Protein AF-J9EJQ5-F1 (afdb_monomer_lite)

pLDDT: mean 77.09, std 16.62, range [38.19, 93.69]

Structure (mmCIF, N/CA/C/O backbone):
data_AF-J9EJQ5-F1
#
_entry.id   AF-J9EJQ5-F1
#
loop_
_atom_site.group_PDB
_atom_site.id
_atom_site.type_symbol
_atom_site.label_atom_id
_atom_site.label_alt_id
_atom_site.label_comp_id
_atom_site.label_asym_id
_atom_site.label_entity_id
_atom_site.label_seq_id
_atom_site.pdbx_PDB_ins_code
_atom_site.Cartn_x
_atom_site.Cartn_y
_atom_site.Cartn_z
_atom_site.occupancy
_atom_site.B_iso_or_equiv
_atom_site.auth_seq_id
_atom_site.auth_comp_id
_atom_site.auth_asym_id
_atom_site.auth_atom_id
_atom_site.pdbx_PDB_model_num
ATOM 1 N N . MET A 1 1 ? -28.801 -10.388 10.983 1.00 45.12 1 MET A N 1
ATOM 2 C CA . MET A 1 1 ? -28.459 -9.586 9.785 1.00 45.12 1 MET A CA 1
ATOM 3 C C . MET A 1 1 ? -27.022 -9.034 9.767 1.00 45.12 1 MET A C 1
ATOM 5 O O . MET A 1 1 ? -26.582 -8.619 8.710 1.00 45.12 1 MET A O 1
ATOM 9 N N . ALA A 1 2 ? -26.231 -9.093 10.852 1.00 46.66 2 ALA A N 1
ATOM 10 C CA . ALA A 1 2 ? -24.851 -8.562 10.865 1.00 46.66 2 ALA A CA 1
ATOM 11 C C . ALA A 1 2 ? -23.784 -9.407 10.120 1.00 46.66 2 ALA A C 1
ATOM 13 O O . ALA A 1 2 ? -22.714 -8.906 9.785 1.00 46.66 2 ALA A O 1
ATOM 14 N N . LYS A 1 3 ? -24.041 -10.700 9.862 1.00 38.19 3 LYS A N 1
ATOM 15 C CA . LYS A 1 3 ? -23.056 -11.589 9.209 1.00 38.19 3 LYS A CA 1
ATOM 16 C C . LYS A 1 3 ? -22.905 -11.329 7.704 1.00 38.19 3 LYS A C 1
ATOM 18 O O . LYS A 1 3 ? -21.804 -11.460 7.178 1.00 38.19 3 LYS A O 1
ATOM 23 N N . GLU A 1 4 ? -23.972 -10.923 7.017 1.00 45.53 4 GLU A N 1
ATOM 24 C CA . GLU A 1 4 ? -23.924 -10.650 5.573 1.00 45.53 4 GLU A CA 1
ATOM 25 C C . GLU A 1 4 ? -23.208 -9.340 5.228 1.00 45.53 4 GLU A C 1
ATOM 27 O O . GLU A 1 4 ? -22.547 -9.256 4.194 1.00 45.53 4 GLU A O 1
ATOM 32 N N . SER A 1 5 ? -23.304 -8.324 6.087 1.00 47.81 5 SER A N 1
ATOM 33 C CA . SER A 1 5 ? -22.658 -7.023 5.888 1.00 47.81 5 SER A CA 1
ATOM 34 C C . SER A 1 5 ? -21.142 -7.088 6.098 1.00 47.81 5 SER A C 1
ATOM 36 O O . SER A 1 5 ? -20.393 -6.508 5.312 1.00 47.81 5 SER A O 1
ATOM 38 N N . LEU A 1 6 ? -20.668 -7.870 7.075 1.00 48.72 6 LEU A N 1
ATOM 39 C CA . LEU A 1 6 ? -19.236 -8.161 7.247 1.00 48.72 6 LEU A CA 1
ATOM 40 C C . LEU A 1 6 ? -18.658 -8.962 6.068 1.00 48.72 6 LEU A C 1
ATOM 42 O O . LEU A 1 6 ? -17.535 -8.701 5.639 1.00 48.72 6 LEU A O 1
ATOM 46 N N . SER A 1 7 ? -19.428 -9.913 5.527 1.00 47.84 7 SER A N 1
ATOM 47 C CA . SER A 1 7 ? -19.021 -10.703 4.360 1.00 47.84 7 SER A CA 1
ATOM 48 C C . SER A 1 7 ? -18.931 -9.840 3.096 1.00 47.84 7 SER A C 1
ATOM 50 O O . SER A 1 7 ? -17.915 -9.886 2.407 1.00 47.84 7 SER A O 1
ATOM 52 N N . ARG A 1 8 ? -19.914 -8.961 2.850 1.00 50.66 8 ARG A N 1
ATOM 53 C CA . ARG A 1 8 ? -19.879 -8.002 1.731 1.00 50.66 8 ARG A CA 1
ATOM 54 C C . ARG A 1 8 ? -18.711 -7.016 1.815 1.00 50.66 8 ARG A C 1
ATOM 56 O O . ARG A 1 8 ? -18.059 -6.794 0.801 1.00 50.66 8 ARG A O 1
ATOM 63 N N . ARG A 1 9 ? -18.402 -6.483 3.006 1.00 50.72 9 ARG A N 1
ATOM 64 C CA . ARG A 1 9 ? -17.289 -5.533 3.205 1.00 50.72 9 ARG A CA 1
ATOM 65 C C . ARG A 1 9 ? -15.918 -6.164 2.908 1.00 50.72 9 ARG A C 1
ATOM 67 O O . ARG A 1 9 ? -15.063 -5.513 2.322 1.00 50.72 9 ARG A O 1
ATOM 74 N N . ARG A 1 10 ? -15.709 -7.443 3.250 1.00 51.84 10 ARG A N 1
ATOM 75 C CA . ARG A 1 10 ? -14.474 -8.171 2.885 1.00 51.84 10 ARG A CA 1
ATOM 76 C C . ARG A 1 10 ? -14.393 -8.470 1.388 1.00 51.84 10 ARG A C 1
ATOM 78 O O . ARG A 1 10 ? -13.316 -8.399 0.812 1.00 51.84 10 ARG A O 1
ATOM 85 N N . VAL A 1 11 ? -15.524 -8.772 0.752 1.00 46.72 11 VAL A N 1
ATOM 86 C CA . VAL A 1 11 ? -15.577 -9.041 -0.692 1.00 46.72 11 VAL A CA 1
ATOM 87 C C . VAL A 1 11 ? -15.292 -7.777 -1.512 1.00 46.72 11 VAL A C 1
ATOM 89 O O . VAL A 1 11 ? -14.553 -7.871 -2.487 1.00 46.72 11 VAL A O 1
ATOM 92 N N . SER A 1 12 ? -15.793 -6.600 -1.108 1.00 51.53 12 SER A N 1
ATOM 93 C CA . SER A 1 12 ? -15.517 -5.342 -1.821 1.00 51.53 12 SER A CA 1
ATOM 94 C C . SER A 1 12 ? -14.044 -4.931 -1.747 1.00 51.53 12 SER A C 1
ATOM 96 O O . SER A 1 12 ? -13.478 -4.544 -2.762 1.00 51.53 12 SER A O 1
ATOM 98 N N . VAL A 1 13 ? -13.406 -5.076 -0.579 1.00 57.94 13 VAL A N 1
ATOM 99 C CA . VAL A 1 13 ? -11.969 -4.790 -0.418 1.00 57.94 13 VAL A CA 1
ATOM 100 C C . VAL A 1 13 ? -11.130 -5.756 -1.257 1.00 57.94 13 VAL A C 1
ATOM 102 O O . VAL A 1 13 ? -10.284 -5.313 -2.024 1.00 57.94 13 VAL A O 1
ATOM 105 N N . ASN A 1 14 ? -11.420 -7.060 -1.198 1.00 56.62 14 ASN A N 1
ATOM 106 C CA . ASN A 1 14 ? -10.673 -8.067 -1.958 1.00 56.62 14 ASN A CA 1
ATOM 107 C C . ASN A 1 14 ? -10.814 -7.894 -3.480 1.00 56.62 14 ASN A C 1
ATOM 109 O O . ASN A 1 14 ? -9.857 -8.137 -4.215 1.00 56.62 14 ASN A O 1
ATOM 113 N N . PHE A 1 15 ? -11.993 -7.474 -3.952 1.00 53.19 15 PHE A N 1
ATOM 114 C CA . PHE A 1 15 ? -12.222 -7.174 -5.365 1.00 53.19 15 PHE A CA 1
ATOM 115 C C . PHE A 1 15 ? -11.361 -5.988 -5.828 1.00 53.19 15 PHE A C 1
ATOM 117 O O . PHE A 1 15 ? -10.663 -6.099 -6.834 1.00 53.19 15 PHE A O 1
ATOM 124 N N . SER A 1 16 ? -11.308 -4.908 -5.043 1.00 68.19 16 SER A N 1
ATOM 125 C CA . SER A 1 16 ? -10.450 -3.753 -5.336 1.00 68.19 16 SER A CA 1
ATOM 126 C C . SER A 1 16 ? -8.955 -4.066 -5.231 1.00 68.19 16 SER A C 1
ATOM 128 O O . SER A 1 16 ? -8.166 -3.527 -6.003 1.00 68.19 16 SER A O 1
ATOM 130 N N . THR A 1 17 ? -8.535 -4.964 -4.334 1.00 77.19 17 THR A N 1
ATOM 131 C CA . THR A 1 17 ? -7.124 -5.377 -4.248 1.00 77.19 17 THR A CA 1
ATOM 132 C C . THR A 1 17 ? -6.678 -6.126 -5.502 1.00 77.19 17 THR A C 1
ATOM 134 O O . THR A 1 17 ? -5.592 -5.865 -6.015 1.00 77.19 17 THR A O 1
ATOM 137 N N . ALA A 1 18 ? -7.506 -7.034 -6.026 1.00 79.75 18 ALA A N 1
ATOM 138 C CA . ALA A 1 18 ? -7.181 -7.771 -7.246 1.00 79.75 18 ALA A CA 1
ATOM 139 C C . ALA A 1 18 ? -7.053 -6.838 -8.463 1.00 79.75 18 ALA A C 1
ATOM 141 O O . ALA A 1 18 ? -6.123 -6.979 -9.259 1.00 79.75 18 ALA A O 1
ATOM 142 N N . GLU A 1 19 ? -7.945 -5.853 -8.573 1.00 83.88 19 GLU A N 1
ATOM 143 C CA . GLU A 1 19 ? -7.894 -4.826 -9.616 1.00 83.88 19 GLU A CA 1
ATOM 144 C C . GLU A 1 19 ? -6.643 -3.941 -9.490 1.00 83.88 19 GLU A C 1
ATOM 146 O O . GLU A 1 19 ? -5.940 -3.719 -10.478 1.00 83.88 19 GLU A O 1
ATOM 151 N N . ALA A 1 20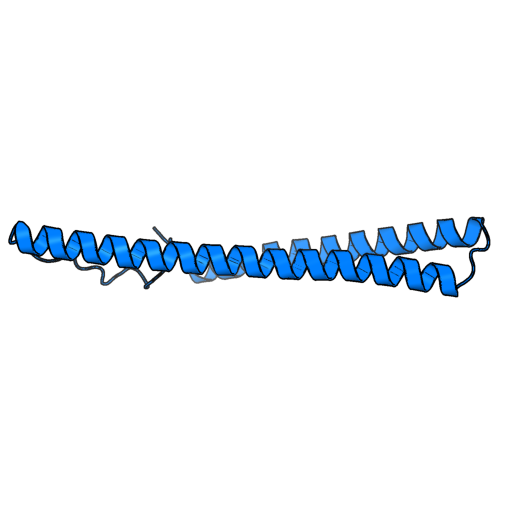 ? -6.291 -3.519 -8.271 1.00 83.19 20 ALA A N 1
ATOM 152 C CA . ALA A 1 20 ? -5.077 -2.746 -8.011 1.00 83.19 20 ALA A CA 1
ATOM 153 C C . ALA A 1 20 ? -3.804 -3.520 -8.391 1.00 83.19 20 ALA A C 1
ATOM 155 O O . ALA A 1 20 ? -2.920 -2.973 -9.050 1.00 83.19 20 ALA A O 1
ATOM 156 N N . VAL A 1 21 ? -3.723 -4.810 -8.042 1.00 86.44 21 VAL A N 1
ATOM 157 C CA . VAL A 1 21 ? -2.593 -5.674 -8.427 1.00 86.44 21 VAL A CA 1
ATOM 158 C C . VAL A 1 21 ? -2.511 -5.825 -9.947 1.00 86.44 21 VAL A C 1
ATOM 160 O O . VAL A 1 21 ? -1.413 -5.758 -10.503 1.00 86.44 21 VAL A O 1
ATOM 163 N N . SER A 1 22 ? -3.650 -5.978 -10.630 1.00 88.69 22 SER A N 1
ATOM 164 C CA . SER A 1 22 ? -3.688 -6.019 -12.097 1.00 88.69 22 SER A CA 1
ATOM 165 C C . SER A 1 22 ? -3.170 -4.715 -12.706 1.00 88.69 22 SER A C 1
ATOM 167 O O . SER A 1 22 ? -2.301 -4.746 -13.571 1.00 88.69 22 SER A O 1
ATOM 169 N N . SER A 1 23 ? -3.625 -3.566 -12.203 1.00 88.25 23 SER A N 1
ATOM 170 C CA . SER A 1 23 ? -3.185 -2.252 -12.685 1.00 88.25 23 SER A CA 1
ATOM 171 C C . SER A 1 23 ? -1.690 -2.000 -12.453 1.00 88.25 23 SER A C 1
ATOM 173 O O . SER A 1 23 ? -1.013 -1.442 -13.324 1.00 88.25 23 SER A O 1
ATOM 175 N N . ILE A 1 24 ? -1.152 -2.432 -11.307 1.00 88.44 24 ILE A N 1
ATOM 176 C CA . ILE A 1 24 ? 0.287 -2.376 -11.018 1.00 88.44 24 ILE A CA 1
ATOM 177 C C . ILE A 1 24 ? 1.058 -3.226 -12.028 1.00 88.44 24 ILE A C 1
ATOM 179 O O . ILE A 1 24 ? 2.048 -2.758 -12.593 1.00 88.44 24 ILE A O 1
ATOM 183 N N . ARG A 1 25 ? 0.591 -4.450 -12.292 1.00 88.44 25 ARG A N 1
ATOM 184 C CA . ARG A 1 25 ? 1.223 -5.351 -13.258 1.00 88.44 25 ARG A CA 1
ATOM 185 C C . ARG A 1 25 ? 1.249 -4.748 -14.662 1.00 88.44 25 ARG A C 1
ATOM 187 O O . ARG A 1 25 ? 2.323 -4.671 -15.253 1.00 88.44 25 ARG A O 1
ATOM 194 N N . ASP A 1 26 ? 0.119 -4.237 -15.144 1.00 92.62 26 ASP A N 1
ATOM 195 C CA . ASP A 1 26 ? 0.022 -3.592 -16.462 1.00 92.62 26 ASP A CA 1
ATOM 196 C C . ASP A 1 26 ? 0.960 -2.376 -16.575 1.00 92.62 26 ASP A C 1
ATOM 198 O O . ASP A 1 26 ? 1.564 -2.112 -17.620 1.00 92.62 26 ASP A O 1
ATOM 202 N N . THR A 1 27 ? 1.126 -1.638 -15.473 1.00 90.12 27 THR A N 1
ATOM 203 C CA . THR A 1 27 ? 2.036 -0.490 -15.399 1.00 90.12 27 THR A CA 1
ATOM 204 C C . THR A 1 27 ? 3.497 -0.931 -15.493 1.00 90.12 27 THR A C 1
ATOM 206 O O . THR A 1 27 ? 4.265 -0.333 -16.250 1.00 90.12 27 THR A O 1
ATOM 209 N N . ILE A 1 28 ? 3.889 -1.990 -14.777 1.00 89.19 28 ILE A N 1
ATOM 210 C CA . ILE A 1 28 ? 5.245 -2.558 -14.828 1.00 89.19 28 ILE A CA 1
ATOM 211 C C . ILE A 1 28 ? 5.554 -3.090 -16.231 1.00 89.19 28 ILE A C 1
ATOM 213 O O . ILE A 1 28 ? 6.618 -2.793 -16.774 1.00 89.19 28 ILE A O 1
ATOM 217 N N . ASP A 1 29 ? 4.617 -3.800 -16.859 1.00 90.75 29 ASP A N 1
ATOM 218 C CA . ASP A 1 29 ? 4.791 -4.318 -18.218 1.00 90.75 29 ASP A CA 1
ATOM 219 C C . ASP A 1 29 ? 4.987 -3.177 -19.228 1.00 90.75 29 ASP A C 1
ATOM 221 O O . ASP A 1 29 ? 5.874 -3.233 -20.086 1.00 90.75 29 ASP A O 1
ATOM 225 N N . ARG A 1 30 ? 4.240 -2.077 -19.080 1.00 92.31 30 ARG A N 1
ATOM 226 C CA . ARG A 1 30 ? 4.427 -0.876 -19.905 1.00 92.31 30 ARG A CA 1
ATOM 227 C C . ARG A 1 30 ? 5.776 -0.194 -19.657 1.00 92.31 30 ARG A C 1
ATOM 229 O O . ARG A 1 30 ? 6.391 0.286 -20.610 1.00 92.31 30 ARG A O 1
ATOM 236 N N . LEU A 1 31 ? 6.251 -0.143 -18.412 1.00 90.00 31 LEU A N 1
ATOM 237 C CA . LEU A 1 31 ? 7.579 0.387 -18.083 1.00 90.00 31 LEU A CA 1
ATOM 238 C C . LEU A 1 31 ? 8.691 -0.463 -18.707 1.00 90.00 31 LEU A C 1
ATOM 240 O O . LEU A 1 31 ? 9.605 0.101 -19.308 1.00 90.00 31 LEU A O 1
ATOM 244 N N . ASN A 1 32 ? 8.569 -1.791 -18.652 1.00 88.62 32 ASN A N 1
ATOM 245 C CA . ASN A 1 32 ? 9.501 -2.714 -19.298 1.00 88.62 32 ASN A CA 1
ATOM 246 C C . ASN A 1 32 ? 9.571 -2.471 -20.810 1.00 88.62 32 ASN A C 1
ATOM 248 O O . ASN A 1 32 ? 10.659 -2.262 -21.342 1.00 88.62 32 ASN A O 1
ATOM 252 N N . GLN A 1 33 ? 8.422 -2.349 -21.483 1.00 93.06 33 GLN A N 1
ATOM 253 C CA . GLN A 1 33 ? 8.383 -2.019 -22.913 1.00 93.06 33 GLN A CA 1
ATOM 254 C C . GLN A 1 33 ? 9.077 -0.686 -23.235 1.00 93.06 33 GLN A C 1
ATOM 256 O O . GLN A 1 33 ? 9.731 -0.558 -24.270 1.00 93.06 33 GLN A O 1
ATOM 261 N N . LEU A 1 34 ? 8.940 0.329 -22.375 1.00 91.94 34 LEU A N 1
ATOM 262 C CA . LEU A 1 34 ? 9.624 1.613 -22.553 1.00 91.94 34 LEU A CA 1
ATOM 263 C C . LEU A 1 34 ? 11.137 1.490 -22.351 1.00 91.94 34 LEU A C 1
ATOM 265 O O . LEU A 1 34 ? 11.897 2.115 -23.089 1.00 91.94 34 LEU A O 1
ATOM 269 N N . TRP A 1 35 ? 11.577 0.699 -21.374 1.00 93.69 35 TRP A N 1
ATOM 270 C CA . TRP A 1 35 ? 12.994 0.447 -21.112 1.00 93.69 35 TRP A CA 1
ATOM 271 C C . TRP A 1 35 ? 13.656 -0.374 -22.218 1.00 93.69 35 TRP A C 1
ATOM 273 O O . TRP A 1 35 ? 14.809 -0.101 -22.559 1.00 93.69 35 TRP A O 1
ATOM 283 N N . ASP A 1 36 ? 12.926 -1.307 -22.827 1.00 91.62 36 ASP A N 1
ATOM 284 C CA . ASP A 1 36 ? 13.400 -2.092 -23.967 1.00 91.62 36 ASP A CA 1
ATOM 285 C C . ASP A 1 36 ? 13.573 -1.235 -25.223 1.00 91.62 36 ASP A C 1
ATOM 287 O O . ASP A 1 36 ? 14.565 -1.380 -25.931 1.00 91.62 36 ASP A O 1
ATOM 291 N N . ARG A 1 37 ? 12.692 -0.254 -25.462 1.00 93.50 37 ARG A N 1
ATOM 292 C CA . ARG A 1 37 ? 12.827 0.677 -26.604 1.00 93.50 37 ARG A CA 1
ATOM 293 C C . ARG A 1 37 ? 14.124 1.482 -26.600 1.00 93.50 37 ARG A C 1
ATOM 295 O O . ARG A 1 37 ? 14.566 1.916 -27.659 1.00 93.50 37 ARG A O 1
ATOM 302 N N . ILE A 1 38 ? 14.699 1.720 -25.427 1.00 92.25 38 ILE A N 1
ATOM 303 C CA . ILE A 1 38 ? 15.924 2.511 -25.260 1.00 92.25 38 ILE A CA 1
ATOM 304 C C . ILE A 1 38 ? 17.132 1.648 -24.877 1.00 92.25 38 ILE A C 1
ATOM 306 O O . ILE A 1 38 ? 18.161 2.207 -24.510 1.00 92.25 38 ILE A O 1
ATOM 310 N N . ASN A 1 39 ? 17.011 0.312 -24.924 1.00 89.44 39 ASN A N 1
ATOM 311 C CA . ASN A 1 39 ? 18.034 -0.635 -24.464 1.00 89.44 39 ASN A CA 1
ATOM 312 C C . ASN A 1 39 ? 18.610 -0.263 -23.085 1.00 89.44 39 ASN A C 1
ATOM 314 O O . ASN A 1 39 ? 19.821 -0.270 -22.873 1.00 89.44 39 ASN A O 1
ATOM 318 N N . MET A 1 40 ? 17.738 0.106 -22.142 1.00 90.38 40 MET A N 1
ATOM 319 C CA . MET A 1 40 ? 18.165 0.501 -20.798 1.00 90.38 40 MET A CA 1
ATOM 320 C C . MET A 1 40 ? 18.835 -0.671 -20.084 1.00 90.38 40 MET A C 1
ATOM 322 O O . MET A 1 40 ? 18.253 -1.754 -20.035 1.00 90.38 40 MET A O 1
ATOM 326 N N . GLU A 1 41 ? 19.991 -0.432 -19.465 1.00 90.19 41 GLU A N 1
ATOM 327 C CA . GLU A 1 41 ? 20.678 -1.440 -18.655 1.00 90.19 41 GLU A CA 1
ATOM 328 C C . GLU A 1 41 ? 19.824 -1.943 -17.488 1.00 90.19 41 GLU A C 1
ATOM 330 O O . GLU A 1 41 ? 19.115 -1.182 -16.821 1.00 90.19 41 GLU A O 1
ATOM 335 N N . GLU A 1 42 ? 19.955 -3.233 -17.195 1.00 87.44 42 GLU A N 1
ATOM 336 C CA . GLU A 1 42 ? 19.213 -3.923 -16.141 1.00 87.44 42 GLU A CA 1
ATOM 337 C C . GLU A 1 42 ? 19.439 -3.301 -14.756 1.00 87.44 42 GLU A C 1
ATOM 339 O O . GLU A 1 42 ? 18.485 -3.099 -14.007 1.00 87.44 42 GLU A O 1
ATOM 344 N N . CYS A 1 43 ? 20.664 -2.861 -14.448 1.00 88.00 43 CYS A N 1
ATOM 345 C CA . CYS A 1 43 ? 20.977 -2.214 -13.170 1.00 88.00 43 CYS A CA 1
ATOM 346 C C . CYS A 1 43 ? 20.151 -0.930 -12.932 1.00 88.00 43 CYS A C 1
ATOM 348 O O . CYS A 1 43 ? 19.734 -0.638 -11.807 1.00 88.00 43 CYS A O 1
ATOM 350 N N . MET A 1 44 ? 19.859 -0.178 -13.999 1.00 89.38 44 MET A N 1
ATOM 351 C CA . MET A 1 44 ? 19.045 1.037 -13.952 1.00 89.38 44 MET A CA 1
ATOM 352 C C . MET A 1 44 ? 17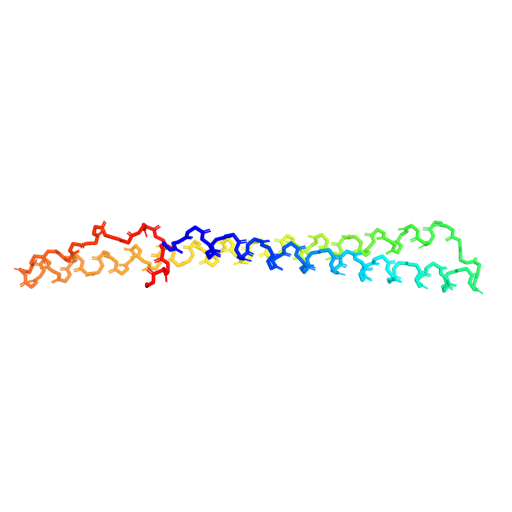.556 0.712 -13.821 1.00 89.38 44 MET A C 1
ATOM 354 O O . MET A 1 44 ? 16.830 1.451 -13.150 1.00 89.38 44 MET A O 1
ATOM 358 N N . ARG A 1 45 ? 17.104 -0.401 -14.415 1.00 89.25 45 ARG A N 1
ATOM 359 C CA . ARG A 1 45 ? 15.734 -0.911 -14.250 1.00 89.25 45 ARG A CA 1
ATOM 360 C C . ARG A 1 45 ? 15.496 -1.343 -12.805 1.00 89.25 45 ARG A C 1
ATOM 362 O O . ARG A 1 45 ? 14.538 -0.868 -12.200 1.00 89.25 45 ARG A O 1
ATOM 369 N N . CYS A 1 46 ? 16.408 -2.123 -12.218 1.00 87.62 46 CYS A N 1
ATOM 370 C CA . CYS A 1 46 ? 16.315 -2.572 -10.824 1.00 87.62 46 CYS A CA 1
ATOM 371 C C . CYS A 1 46 ? 16.191 -1.392 -9.852 1.00 87.62 46 CYS A C 1
ATOM 373 O O . CYS A 1 46 ? 15.231 -1.332 -9.092 1.00 87.62 46 CYS A O 1
ATOM 375 N N . ARG A 1 47 ? 17.058 -0.375 -9.965 1.00 90.00 47 ARG A N 1
ATOM 376 C CA . ARG A 1 47 ? 16.984 0.835 -9.118 1.00 90.00 47 ARG A CA 1
ATOM 377 C C . ARG A 1 47 ? 15.657 1.587 -9.242 1.00 90.00 47 ARG A C 1
ATOM 379 O O . ARG A 1 47 ? 15.192 2.202 -8.283 1.00 90.00 47 ARG A O 1
ATOM 386 N N . ARG A 1 48 ? 15.061 1.607 -10.438 1.00 89.56 48 ARG A N 1
ATOM 387 C CA . ARG A 1 48 ? 13.763 2.257 -10.676 1.00 89.56 48 ARG A CA 1
ATOM 388 C C . ARG A 1 48 ? 12.614 1.453 -10.075 1.00 89.56 48 ARG A C 1
ATOM 390 O O . ARG A 1 48 ? 11.735 2.053 -9.461 1.00 89.56 48 ARG A O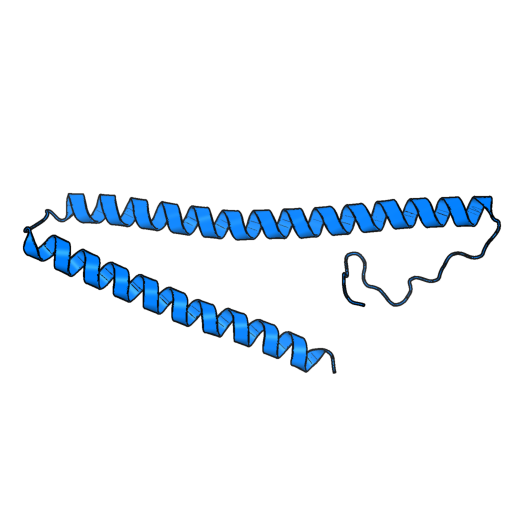 1
ATOM 397 N N . ILE A 1 49 ? 12.650 0.130 -10.213 1.00 87.94 49 ILE A N 1
ATOM 398 C CA . ILE A 1 49 ? 11.674 -0.785 -9.613 1.00 87.94 49 ILE A CA 1
ATOM 399 C C . ILE A 1 49 ? 11.755 -0.743 -8.081 1.00 87.94 49 ILE A C 1
ATOM 401 O O . ILE A 1 49 ? 10.725 -0.642 -7.424 1.00 87.94 49 ILE A O 1
ATOM 405 N N . GLU A 1 50 ? 12.955 -0.744 -7.502 1.00 88.94 50 GLU A N 1
ATOM 406 C CA . GLU A 1 50 ? 13.155 -0.634 -6.050 1.00 88.94 50 GLU A CA 1
ATOM 407 C C . GLU A 1 50 ? 12.505 0.631 -5.483 1.00 88.94 50 GLU A C 1
ATOM 409 O O . GLU A 1 50 ? 11.764 0.564 -4.505 1.00 88.94 50 GLU A O 1
ATOM 414 N N . LYS A 1 51 ? 12.705 1.786 -6.135 1.00 89.62 51 LYS A N 1
ATOM 415 C CA . LYS A 1 51 ? 12.038 3.034 -5.734 1.00 89.62 51 LYS A CA 1
ATOM 416 C C . LYS A 1 51 ? 10.519 2.936 -5.823 1.00 89.62 51 LYS A C 1
ATOM 418 O O . LYS A 1 51 ? 9.833 3.403 -4.924 1.00 89.62 51 LYS A O 1
ATOM 423 N N . PHE A 1 52 ? 9.995 2.335 -6.887 1.00 88.44 52 PHE A N 1
ATOM 424 C CA . PHE A 1 52 ? 8.559 2.114 -7.034 1.00 88.44 52 PHE A CA 1
ATOM 425 C C . PHE A 1 52 ? 7.989 1.262 -5.889 1.00 88.44 52 PHE A C 1
ATOM 427 O O . PHE A 1 52 ? 6.985 1.642 -5.290 1.00 88.44 52 PHE A O 1
ATOM 434 N N . PHE A 1 53 ? 8.663 0.165 -5.531 1.00 87.12 53 PHE A N 1
ATOM 435 C CA . PHE A 1 53 ? 8.261 -0.667 -4.396 1.00 87.12 53 PHE A CA 1
ATOM 436 C C . PHE A 1 53 ? 8.330 0.073 -3.064 1.00 87.12 53 PHE A C 1
ATOM 438 O O . PHE A 1 53 ? 7.440 -0.112 -2.236 1.00 87.12 53 PHE A O 1
ATOM 445 N N . LEU A 1 54 ? 9.339 0.925 -2.861 1.00 92.12 54 LEU A N 1
ATOM 446 C CA . LEU A 1 54 ? 9.421 1.767 -1.668 1.00 92.12 54 LEU A CA 1
ATOM 447 C C . LEU A 1 54 ? 8.212 2.700 -1.561 1.00 92.12 54 LEU A C 1
ATOM 449 O O . LEU A 1 54 ? 7.579 2.715 -0.515 1.00 92.12 54 LEU A O 1
ATOM 453 N N . TYR A 1 55 ? 7.837 3.400 -2.637 1.00 90.31 55 TYR A N 1
ATOM 454 C CA . TYR A 1 55 ? 6.670 4.291 -2.618 1.00 90.31 55 TYR A CA 1
ATOM 455 C C . TYR A 1 55 ? 5.358 3.557 -2.334 1.00 90.31 55 TYR A C 1
ATOM 457 O O . TYR A 1 55 ? 4.532 4.056 -1.577 1.00 90.31 55 TYR A O 1
ATOM 465 N N . ILE A 1 56 ? 5.160 2.372 -2.918 1.00 88.88 56 ILE A N 1
ATOM 466 C CA . ILE A 1 56 ? 3.964 1.567 -2.633 1.00 88.88 56 ILE A CA 1
ATOM 467 C C . ILE A 1 56 ? 3.964 1.096 -1.183 1.00 88.88 56 ILE A C 1
ATOM 469 O O . ILE A 1 56 ? 2.936 1.170 -0.521 1.00 88.88 56 ILE A O 1
ATOM 473 N N . SER A 1 57 ? 5.102 0.609 -0.691 1.00 88.38 57 SER A N 1
ATOM 474 C CA . SER A 1 57 ? 5.202 0.102 0.680 1.00 88.38 57 SER A CA 1
ATOM 475 C C . SER A 1 57 ? 4.950 1.213 1.695 1.00 88.38 57 SER A C 1
ATOM 477 O O . SER A 1 57 ? 4.221 1.003 2.656 1.00 88.38 57 SER A O 1
ATOM 479 N N . ASP A 1 58 ? 5.508 2.398 1.451 1.00 92.12 58 ASP A N 1
ATOM 480 C CA . ASP A 1 58 ? 5.311 3.584 2.282 1.00 92.12 58 ASP A CA 1
ATOM 481 C C . ASP A 1 58 ? 3.838 4.008 2.312 1.00 92.12 58 ASP A C 1
ATOM 483 O O . ASP A 1 58 ? 3.261 4.139 3.387 1.00 92.12 58 ASP A O 1
ATOM 487 N N . LEU A 1 59 ? 3.189 4.087 1.144 1.00 88.81 59 LEU A N 1
ATOM 488 C CA . LEU A 1 59 ? 1.763 4.401 1.047 1.00 88.81 59 LEU A CA 1
ATOM 489 C C . LEU A 1 59 ? 0.890 3.379 1.787 1.00 88.81 59 LEU A C 1
ATOM 491 O O . LEU A 1 59 ? -0.027 3.759 2.508 1.00 88.81 59 LEU A O 1
ATOM 495 N N . LEU A 1 60 ? 1.158 2.082 1.612 1.00 88.19 60 LEU A N 1
ATOM 496 C CA . LEU A 1 60 ? 0.392 1.026 2.278 1.00 88.19 60 LEU A CA 1
ATOM 497 C C . LEU A 1 60 ? 0.571 1.070 3.797 1.00 88.19 60 LEU A C 1
ATOM 499 O O . LEU A 1 60 ? -0.403 0.894 4.523 1.00 88.19 60 LEU A O 1
ATOM 503 N N . ASN A 1 61 ? 1.790 1.326 4.274 1.00 90.88 61 ASN A N 1
ATOM 504 C CA . ASN A 1 61 ? 2.052 1.496 5.700 1.00 90.88 61 ASN A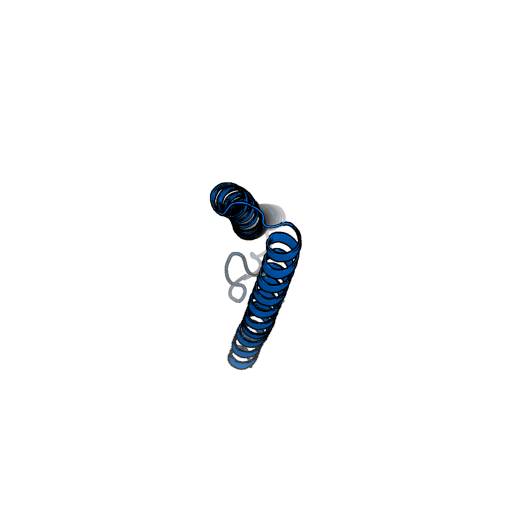 CA 1
ATOM 505 C C . ASN A 1 61 ? 1.336 2.734 6.243 1.00 90.88 61 ASN A C 1
ATOM 507 O O . ASN A 1 61 ? 0.688 2.643 7.280 1.00 90.88 61 ASN A O 1
ATOM 511 N N . GLN A 1 62 ? 1.394 3.859 5.525 1.00 90.25 62 GLN A N 1
ATOM 512 C CA . GLN A 1 62 ? 0.706 5.085 5.919 1.00 90.25 62 GLN A CA 1
ATOM 513 C C . GLN A 1 62 ? -0.806 4.869 6.026 1.00 90.25 62 GLN A C 1
ATOM 515 O O . GLN A 1 62 ? -1.397 5.246 7.027 1.00 90.25 62 GLN A O 1
ATOM 520 N N . MET A 1 63 ? -1.425 4.186 5.057 1.00 86.44 63 MET A N 1
ATOM 521 C CA . MET A 1 63 ? -2.855 3.864 5.124 1.00 86.44 63 MET A CA 1
ATOM 522 C C . MET A 1 63 ? -3.229 3.064 6.378 1.00 86.44 63 MET A C 1
ATOM 524 O O . MET A 1 63 ? -4.322 3.238 6.906 1.00 86.44 63 MET A O 1
ATOM 528 N N . VAL A 1 64 ? -2.352 2.165 6.835 1.00 88.06 64 VAL A N 1
ATOM 529 C CA . VAL A 1 64 ? -2.586 1.397 8.066 1.00 88.06 64 VAL A CA 1
ATOM 530 C C . VAL A 1 64 ? -2.438 2.291 9.292 1.00 88.06 64 VAL A C 1
ATOM 532 O O . VAL A 1 64 ? -3.314 2.263 10.147 1.00 88.06 64 VAL A O 1
ATOM 535 N N . VAL A 1 65 ? -1.381 3.103 9.349 1.00 91.75 65 VAL A N 1
ATOM 536 C CA . VAL A 1 65 ? -1.135 4.033 10.462 1.00 91.75 65 VAL A CA 1
ATOM 537 C C . VAL A 1 65 ? -2.278 5.037 10.604 1.00 91.75 65 VAL A C 1
ATOM 539 O O . VAL A 1 65 ? -2.790 5.213 11.702 1.00 91.75 65 VAL A O 1
ATOM 542 N N . ASP A 1 66 ? -2.736 5.634 9.503 1.00 84.81 66 ASP A N 1
ATOM 543 C CA . ASP A 1 66 ? -3.835 6.604 9.510 1.00 84.81 66 ASP A CA 1
ATOM 544 C C . ASP A 1 66 ? -5.140 5.977 10.050 1.00 84.81 66 ASP A C 1
ATOM 546 O O . ASP A 1 66 ? -5.881 6.602 10.812 1.00 84.81 66 ASP A O 1
ATOM 550 N N . GLU A 1 67 ? -5.428 4.723 9.682 1.00 85.25 67 GLU A N 1
ATOM 551 C CA . GLU A 1 67 ? -6.591 3.986 10.192 1.00 85.25 67 GLU A CA 1
ATOM 552 C C . GLU A 1 67 ? -6.425 3.586 11.667 1.00 85.25 67 GLU A C 1
ATOM 554 O O . GLU A 1 67 ? -7.391 3.656 12.430 1.00 85.25 67 GLU A O 1
ATOM 559 N N . GLU A 1 68 ? -5.221 3.198 12.095 1.00 86.44 68 GLU A N 1
ATOM 560 C CA . GLU A 1 68 ? -4.909 2.927 13.505 1.00 86.44 68 GLU A CA 1
ATOM 561 C C . GLU A 1 68 ? -5.094 4.189 14.360 1.00 86.44 68 GLU A C 1
ATOM 563 O O . GLU A 1 68 ? -5.838 4.150 15.343 1.00 86.44 68 GLU A O 1
ATOM 568 N N . GLU A 1 69 ? -4.531 5.326 13.943 1.00 87.38 69 GLU A N 1
ATOM 569 C CA . GLU A 1 69 ? -4.690 6.619 14.620 1.00 87.38 69 GLU A CA 1
ATOM 570 C C . GLU A 1 69 ? -6.158 7.058 14.684 1.00 87.38 69 GLU A C 1
ATOM 572 O O . GLU A 1 69 ? -6.628 7.536 15.721 1.00 87.38 69 GLU A O 1
ATOM 577 N N . MET A 1 70 ? -6.920 6.868 13.601 1.00 87.12 70 MET A N 1
ATOM 578 C CA . MET A 1 70 ? -8.352 7.163 13.596 1.00 87.12 70 MET A CA 1
ATOM 579 C C . MET A 1 70 ? -9.098 6.303 14.625 1.00 87.12 70 MET A C 1
ATOM 581 O O . MET A 1 70 ? -9.938 6.820 15.370 1.00 87.12 70 MET A O 1
ATOM 585 N N . VAL A 1 71 ? -8.816 4.998 14.677 1.00 83.50 71 VAL A N 1
ATOM 586 C CA . VAL A 1 71 ? -9.457 4.078 15.627 1.00 83.50 71 VAL A CA 1
ATOM 587 C C . VAL A 1 71 ? -9.113 4.458 17.066 1.00 83.50 71 VAL A C 1
ATOM 589 O O . VAL A 1 71 ? -10.021 4.546 17.900 1.00 83.50 71 VAL A O 1
ATOM 592 N N . GLU A 1 72 ? -7.842 4.735 17.354 1.00 86.38 72 GLU A N 1
ATOM 593 C CA . GLU A 1 72 ? -7.391 5.172 18.677 1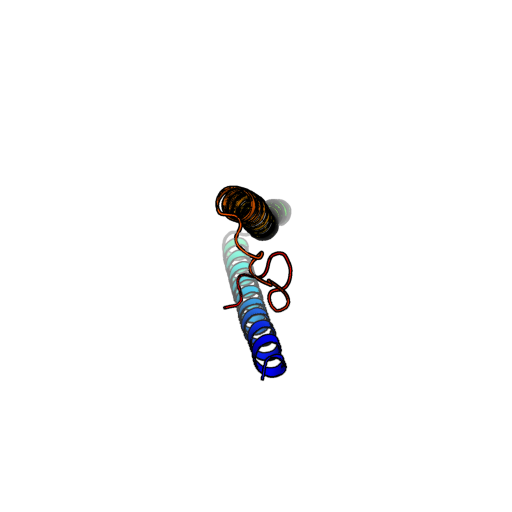.00 86.38 72 GLU A CA 1
ATOM 594 C C . GLU A 1 72 ? -8.028 6.507 19.084 1.00 86.38 72 GLU A C 1
ATOM 596 O O . GLU A 1 72 ? -8.548 6.632 20.196 1.00 86.38 72 GLU A O 1
ATOM 601 N N . GLY A 1 73 ? -8.078 7.481 18.172 1.00 84.56 73 GLY A N 1
ATOM 602 C CA . GLY A 1 73 ? -8.695 8.784 18.411 1.00 84.56 73 GLY A CA 1
ATOM 603 C C . GLY A 1 73 ? -10.192 8.688 18.712 1.00 84.56 73 GLY A C 1
ATOM 604 O O . GLY A 1 73 ? -10.687 9.317 19.651 1.00 84.56 73 GLY A O 1
ATOM 605 N N . ILE A 1 74 ? -10.927 7.855 17.970 1.00 84.88 74 ILE A N 1
ATOM 606 C CA . ILE A 1 74 ? -12.356 7.615 18.214 1.00 84.88 74 ILE A CA 1
ATOM 607 C C . ILE A 1 74 ? -12.568 6.921 19.558 1.00 84.88 74 ILE A C 1
ATOM 609 O O . ILE A 1 74 ? -13.475 7.295 20.306 1.00 84.88 74 ILE A O 1
ATOM 613 N N . GLN A 1 75 ? -11.746 5.923 19.882 1.00 82.25 75 GLN A N 1
ATOM 614 C CA . GLN A 1 75 ? -11.850 5.222 21.154 1.00 82.25 75 GLN A CA 1
ATOM 615 C C . GLN A 1 75 ? -11.570 6.160 22.335 1.00 82.25 75 GLN A C 1
ATOM 617 O O . GLN A 1 75 ? -12.376 6.205 23.267 1.00 82.25 75 GLN A O 1
ATOM 622 N N . GLY A 1 76 ? -10.514 6.973 22.254 1.00 83.00 76 GLY A N 1
ATOM 623 C CA . GLY A 1 76 ? -10.203 7.994 23.254 1.00 83.00 76 GLY A CA 1
ATOM 624 C C . GLY A 1 76 ? -11.331 9.017 23.421 1.00 83.00 76 GLY A C 1
ATOM 625 O O . GLY A 1 76 ? -11.748 9.298 24.545 1.00 83.00 76 GLY A O 1
ATOM 626 N N . GLY A 1 77 ? -11.906 9.504 22.317 1.00 83.50 77 GLY A N 1
ATOM 627 C CA . GLY A 1 77 ? -13.042 10.430 22.355 1.00 83.50 77 GLY A CA 1
ATOM 628 C C . GLY A 1 77 ? -14.304 9.819 22.976 1.00 83.50 77 GLY A C 1
ATOM 629 O O . GLY A 1 77 ? -15.009 10.479 23.741 1.00 83.50 77 GLY A O 1
ATOM 630 N N . ILE A 1 78 ? -14.587 8.538 22.706 1.00 82.81 78 ILE A N 1
ATOM 631 C CA . ILE A 1 78 ? -15.692 7.818 23.354 1.00 82.81 78 ILE A CA 1
ATOM 632 C C . ILE A 1 78 ? -15.442 7.697 24.857 1.00 82.81 78 ILE A C 1
ATOM 634 O O . ILE A 1 78 ? -16.373 7.909 25.636 1.00 82.81 78 ILE A O 1
ATOM 638 N N . GLU A 1 79 ? -14.229 7.350 25.281 1.00 83.31 79 GLU A N 1
ATOM 639 C CA . GLU A 1 79 ? -13.872 7.229 26.699 1.00 83.31 79 GLU A CA 1
ATOM 640 C C . GLU A 1 79 ? -13.998 8.570 27.432 1.00 83.31 79 GLU A C 1
ATOM 642 O O . GLU A 1 79 ? -14.610 8.629 28.502 1.00 83.31 79 GLU A O 1
ATOM 647 N N . GLU A 1 80 ? -13.511 9.657 26.832 1.00 85.94 80 GLU A N 1
ATOM 648 C CA . GLU A 1 80 ? -13.647 11.007 27.380 1.00 85.94 80 GLU A CA 1
ATOM 649 C C . GLU A 1 80 ? -15.119 11.417 27.500 1.00 85.94 80 GLU A C 1
ATOM 651 O O . GLU A 1 80 ? -15.572 11.809 28.578 1.00 85.94 80 GLU A O 1
ATOM 656 N N . MET A 1 81 ? -15.901 11.249 26.431 1.00 83.62 81 MET A N 1
ATOM 657 C CA . MET A 1 81 ? -17.325 11.580 26.442 1.00 83.62 81 MET A CA 1
ATOM 658 C C . MET A 1 81 ? -18.113 10.697 27.419 1.00 83.62 81 MET A C 1
ATOM 660 O O . MET A 1 81 ? -19.080 11.152 28.024 1.00 83.62 81 MET A O 1
ATOM 664 N N . SER A 1 82 ? -17.706 9.439 27.612 1.00 81.81 82 SER A N 1
ATOM 665 C CA . SER A 1 82 ? -18.295 8.562 28.634 1.00 81.81 82 SER A CA 1
ATOM 666 C C . SER A 1 82 ? -18.052 9.112 30.033 1.00 81.81 82 SER A C 1
ATOM 668 O O . SER A 1 82 ? -18.995 9.209 30.814 1.00 81.81 82 SER A O 1
ATOM 670 N N . ARG A 1 83 ? -16.814 9.525 30.322 1.00 84.25 83 ARG A N 1
ATOM 671 C CA . ARG A 1 83 ? -16.443 10.106 31.614 1.00 84.25 83 ARG A CA 1
ATOM 672 C C . ARG A 1 83 ? -17.223 11.390 31.892 1.00 84.25 83 ARG A C 1
ATOM 674 O O . ARG A 1 83 ? -17.803 11.520 32.962 1.00 84.25 83 ARG A O 1
ATOM 681 N N . GLN A 1 84 ? -17.314 12.286 30.909 1.00 85.62 84 GLN A N 1
ATOM 682 C CA . GLN A 1 84 ? -18.085 13.527 31.032 1.00 85.62 84 GLN A CA 1
ATOM 683 C C . GLN A 1 84 ? -19.572 13.258 31.305 1.00 85.62 84 GLN A C 1
ATOM 685 O O . GLN A 1 84 ? -20.167 13.907 32.162 1.00 85.62 84 GLN A O 1
ATOM 690 N N . VAL A 1 85 ? -20.175 12.285 30.614 1.00 83.88 85 VAL A N 1
ATOM 691 C CA . VAL A 1 85 ? -21.576 11.895 30.847 1.00 83.88 85 VAL A CA 1
ATOM 692 C C . VAL A 1 85 ? -21.764 11.307 32.244 1.00 83.88 85 VAL A C 1
ATOM 694 O O . VAL A 1 85 ? -22.738 11.644 32.912 1.00 83.88 85 VAL A O 1
ATOM 697 N N . GLU A 1 86 ? -20.850 10.453 32.707 1.00 82.81 86 GLU A N 1
ATOM 698 C CA . GLU A 1 86 ? -20.904 9.907 34.065 1.00 82.81 86 GLU A CA 1
ATOM 699 C C . GLU A 1 86 ? -20.812 11.000 35.130 1.00 82.81 86 GLU A C 1
ATOM 701 O O . GLU A 1 86 ? -21.573 10.968 36.098 1.00 82.81 86 GLU A O 1
ATOM 706 N N . ASP A 1 87 ? -19.919 11.972 34.954 1.00 85.00 87 ASP A N 1
ATOM 707 C CA . ASP A 1 87 ? -19.765 13.085 35.889 1.00 85.00 87 ASP A CA 1
ATOM 708 C C . ASP A 1 87 ? -21.008 13.986 35.893 1.00 85.00 87 ASP A C 1
ATOM 710 O O . ASP A 1 87 ? -21.540 14.286 36.962 1.00 85.00 87 ASP A O 1
ATOM 714 N N . LEU A 1 88 ? -21.577 14.288 34.722 1.00 84.38 88 LEU A N 1
ATOM 715 C CA . LEU A 1 88 ? -22.831 15.039 34.613 1.00 84.38 88 LEU A CA 1
ATOM 716 C C . LEU A 1 88 ? -24.017 14.291 35.253 1.00 84.38 88 LEU A C 1
ATOM 718 O O . LEU A 1 88 ? -24.859 14.893 35.921 1.00 84.38 88 LEU A O 1
ATOM 722 N N . CYS A 1 89 ? -24.091 12.965 35.084 1.00 81.00 89 CYS A N 1
ATOM 723 C CA . CYS A 1 89 ? -25.105 12.129 35.730 1.00 81.00 89 CYS A CA 1
ATOM 724 C C . CYS A 1 89 ? -24.964 12.137 37.259 1.00 81.00 89 CYS A C 1
ATOM 726 O O . CYS A 1 89 ? -25.984 12.197 37.951 1.00 81.00 89 CYS A O 1
ATOM 728 N N . LYS A 1 90 ? -23.731 12.114 37.791 1.00 81.19 90 LYS A N 1
ATOM 729 C CA . LYS A 1 90 ? -23.470 12.251 39.236 1.00 81.19 90 LYS A CA 1
ATOM 730 C C . LYS A 1 90 ? -23.919 13.618 39.749 1.00 81.19 90 LYS A C 1
ATOM 732 O O . LYS A 1 90 ? -24.600 13.675 40.768 1.00 81.19 90 LYS A O 1
ATOM 737 N N . GLU A 1 91 ? -23.589 14.697 39.041 1.00 85.88 91 GLU A N 1
ATOM 738 C CA . GLU A 1 91 ? -23.992 16.060 39.417 1.00 85.88 91 GLU A CA 1
ATOM 739 C C . GLU A 1 91 ? -25.519 16.217 39.440 1.00 85.88 91 GLU A C 1
ATOM 741 O O . GLU A 1 91 ? -26.091 16.734 40.402 1.00 85.88 91 GLU A O 1
ATOM 746 N N . LEU A 1 92 ? -26.205 15.691 38.424 1.00 84.69 92 LEU A N 1
ATOM 747 C CA . LEU A 1 92 ? -27.660 15.792 38.276 1.00 84.69 92 LEU A CA 1
ATOM 748 C C . LEU A 1 92 ? -28.449 14.726 39.057 1.00 84.69 92 LEU A C 1
ATOM 750 O O . LEU A 1 92 ? -29.678 14.742 39.019 1.00 84.69 92 LEU A O 1
ATOM 754 N N . HIS A 1 93 ? -27.773 13.813 39.766 1.00 80.06 93 HIS A N 1
ATOM 755 C CA . HIS A 1 93 ? -28.381 12.694 40.504 1.00 80.06 93 HIS A CA 1
ATOM 756 C C . HIS A 1 93 ? -29.254 11.781 39.615 1.00 80.06 93 HIS A C 1
ATOM 758 O O . HIS A 1 93 ? -30.257 11.214 40.058 1.00 80.06 93 HIS A O 1
ATOM 764 N N . LEU A 1 94 ? -28.877 11.639 38.341 1.00 76.38 94 LEU A N 1
ATOM 765 C CA . LEU A 1 94 ? -29.565 10.802 37.357 1.00 76.38 94 LEU A CA 1
ATOM 766 C C . LEU A 1 94 ? -28.940 9.404 37.309 1.00 76.38 94 LEU A C 1
ATOM 768 O O . LEU A 1 94 ? -27.737 9.239 37.513 1.00 76.38 94 LEU A O 1
ATOM 772 N N . GLN A 1 95 ? -29.745 8.379 37.007 1.00 64.75 95 GLN A N 1
ATOM 773 C CA . GLN A 1 95 ? -29.193 7.041 36.786 1.00 64.75 95 GLN A CA 1
ATOM 774 C C . GLN A 1 95 ? -28.310 7.027 35.524 1.00 64.75 95 GLN A C 1
ATOM 776 O O . GLN A 1 95 ? -28.721 7.585 34.502 1.00 64.75 95 GLN A O 1
ATOM 781 N N . PRO A 1 96 ? -27.127 6.382 35.563 1.00 64.12 96 PRO A N 1
ATOM 782 C CA . PRO A 1 96 ? -26.248 6.282 34.404 1.00 64.12 96 PRO A CA 1
ATOM 783 C C . PRO A 1 96 ? -26.961 5.639 33.212 1.00 64.12 96 PRO A C 1
ATOM 785 O O . PRO A 1 96 ? -27.656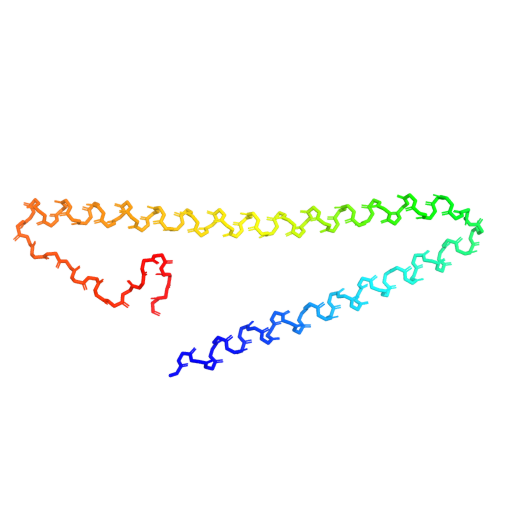 4.631 33.356 1.00 64.12 96 PRO A O 1
ATOM 788 N N . ILE A 1 97 ? -26.763 6.205 32.020 1.00 63.09 97 ILE A N 1
ATOM 789 C CA . ILE A 1 97 ? -27.314 5.657 30.778 1.00 63.09 97 ILE A CA 1
ATOM 790 C C . ILE A 1 97 ? -26.659 4.292 30.535 1.00 63.09 97 ILE A C 1
ATOM 792 O O . ILE A 1 97 ? -25.461 4.207 30.266 1.00 63.09 97 ILE A O 1
ATOM 796 N N . GLY A 1 98 ? -27.445 3.217 30.635 1.00 54.94 98 GLY A N 1
ATOM 797 C CA . GLY A 1 98 ? -26.985 1.845 30.434 1.00 54.94 98 GLY A CA 1
ATOM 798 C C . GLY A 1 98 ? -26.479 1.615 29.010 1.00 54.94 98 GLY A C 1
ATOM 799 O O . GLY A 1 98 ? -27.240 1.244 28.120 1.00 54.94 98 GLY A O 1
ATOM 800 N N . ARG A 1 99 ? -25.175 1.800 28.785 1.00 56.81 99 ARG A N 1
ATOM 801 C CA . ARG A 1 99 ? -24.486 1.429 27.540 1.00 56.81 99 ARG A CA 1
ATOM 802 C C . ARG A 1 99 ? -24.182 -0.073 27.526 1.00 56.81 99 ARG A C 1
ATOM 804 O O . ARG A 1 99 ? -23.035 -0.487 27.437 1.00 56.81 99 ARG A O 1
ATOM 811 N N . THR A 1 100 ? -25.204 -0.917 27.637 1.00 52.00 100 THR A N 1
ATOM 812 C CA . THR A 1 100 ? -25.048 -2.385 27.585 1.00 52.00 100 THR A CA 1
ATOM 813 C C . THR A 1 100 ? -25.019 -2.944 26.159 1.00 52.00 100 THR A C 1
ATOM 815 O O . THR A 1 100 ? -24.671 -4.108 25.973 1.00 52.00 100 THR A O 1
ATOM 818 N N . HIS A 1 101 ? -25.338 -2.136 25.140 1.00 51.19 101 HIS A N 1
ATOM 819 C CA . HIS A 1 101 ? -25.493 -2.610 23.757 1.00 51.19 101 HIS A CA 1
ATOM 820 C C . HIS A 1 101 ? -24.449 -2.106 22.749 1.00 51.19 101 HIS A C 1
ATOM 822 O O . HIS A 1 101 ? -24.453 -2.572 21.611 1.00 51.19 101 HIS A O 1
ATOM 828 N N . ILE A 1 102 ? -23.530 -1.218 23.141 1.00 52.28 102 ILE A N 1
ATOM 829 C CA . ILE A 1 102 ? -22.517 -0.661 22.232 1.00 52.28 102 ILE A CA 1
ATOM 830 C C . ILE A 1 102 ? -21.154 -1.194 22.665 1.00 52.28 102 ILE A C 1
ATOM 832 O O . ILE A 1 102 ? -20.727 -0.973 23.797 1.00 52.28 102 ILE A O 1
ATOM 836 N N . LYS A 1 103 ? -20.479 -1.940 21.783 1.00 53.53 103 LYS A N 1
ATOM 837 C CA . LYS A 1 103 ? -19.102 -2.383 22.037 1.00 53.53 103 LYS A CA 1
ATOM 838 C C . LYS A 1 103 ? -18.212 -1.155 22.300 1.00 53.53 103 LYS A C 1
ATOM 840 O O . LYS A 1 103 ? -18.357 -0.171 21.572 1.00 53.53 103 LYS A O 1
ATOM 845 N N . PRO A 1 104 ? -17.274 -1.215 23.262 1.00 51.12 104 PRO A N 1
ATOM 846 C CA . PRO A 1 104 ? -16.274 -0.163 23.439 1.00 51.12 104 PRO A CA 1
ATOM 847 C C . PRO A 1 104 ? -15.588 0.123 22.093 1.00 51.12 104 PRO A C 1
ATOM 849 O O . PRO A 1 104 ? -15.203 -0.820 21.400 1.00 51.12 104 PRO A O 1
ATOM 852 N N . GLY A 1 105 ? -15.538 1.392 21.678 1.00 51.53 105 GLY A N 1
ATOM 853 C CA . GLY A 1 105 ? -14.949 1.807 20.396 1.00 51.53 105 GLY A CA 1
ATOM 854 C C . GLY A 1 105 ? -15.823 1.615 19.144 1.00 51.53 105 GLY A C 1
ATOM 855 O O . GLY A 1 105 ? -15.354 1.849 18.035 1.00 51.53 105 GLY A O 1
ATOM 856 N N . SER A 1 106 ? -17.085 1.179 19.256 1.00 50.38 106 SER A N 1
ATOM 857 C CA . SER A 1 106 ? -17.951 1.021 18.074 1.00 50.38 106 SER A CA 1
ATOM 858 C C . SER A 1 106 ? -18.662 2.312 17.664 1.00 50.38 106 SER A C 1
ATOM 860 O O . SER A 1 106 ? -19.502 2.822 18.395 1.00 50.38 106 SER A O 1
ATOM 862 N N . LEU A 1 107 ? -18.421 2.739 16.420 1.00 52.94 107 LEU A N 1
ATOM 863 C CA . LEU A 1 107 ? -19.220 3.725 15.670 1.00 52.94 107 LEU A CA 1
ATOM 864 C C . LEU A 1 107 ? -20.550 3.165 15.129 1.00 52.94 107 LEU A C 1
ATOM 866 O O . LEU A 1 107 ? -21.242 3.830 14.360 1.00 52.94 107 LEU A O 1
ATOM 870 N N . ALA A 1 108 ? -20.884 1.913 15.444 1.00 41.44 108 ALA A N 1
ATOM 871 C CA . ALA A 1 108 ? -22.113 1.302 14.963 1.00 41.44 108 ALA A CA 1
ATOM 872 C C . ALA A 1 108 ? -23.309 1.866 15.743 1.00 41.44 108 ALA A C 1
ATOM 874 O O . ALA A 1 108 ? -23.564 1.446 16.874 1.00 41.44 108 ALA A O 1
ATOM 875 N N . LEU A 1 109 ? -24.004 2.819 15.116 1.00 40.12 109 LEU A N 1
ATOM 876 C CA . LEU A 1 109 ? -25.435 3.052 15.326 1.00 40.12 109 LEU A CA 1
ATOM 877 C C . LEU A 1 109 ? -26.237 1.833 14.850 1.00 40.12 109 LEU A C 1
ATOM 879 O O . LEU A 1 109 ? -25.886 1.275 13.781 1.00 40.12 109 LEU A O 1
#

Radius of gyration: 24.45 Å; chains: 1; bounding box: 50×28×67 Å

Sequence (109 aa):
MAKESLSRRRVSVNFSTAEAVSSIRDTIDRLNQLWDRINMEECMRCRRIEKFFLYISDLLNQMVVDEEEMVEGIQGGIEEMSRQVEDLCKELHLQPIGRTHIKPGSLAL

Secondary structure (DSSP, 8-state):
-HHHHHHHHHHHHHHHHHHHHHHHHHHHHHHHHHHHHTT--HHHHHHHHHHHHHHHHHHHHHHHHHHHHHHHHHHHHHHHHHHHHHHHHHHTTPPP----SS-TT----

Foldseek 3Di:
DVVVVVVVVVVVVVVVVVVVVVVVVVVLVVVVVVCVVVVNDPVVVVVVVVVVVVVVVVVVVVVVVVVVVVLVVLLVVVVVVLVVQVVVCVVVVHDRDPPVPADRSDPDD

Organism: Wuchereria bancrofti (NCBI:txid6293)